Protein AF-A0A7V7B315-F1 (afdb_monomer)

Mean predicted aligned error: 5.4 Å

Secondary structure (DSSP, 8-state):
-B---HHHHHHHTTT-S-----B----TT--HHHHHHHHGGGEEEEEE---TT-TTTT-EEEEE--S-EEEEETTEEEEE-TTS-EEE-

Solvent-accessible surface area (backbone atoms only — not comparable to full-atom values): 5742 Å² total; per-residue (Å²): 86,78,72,56,47,73,68,56,49,64,54,49,54,75,84,37,98,75,75,86,82,48,70,53,78,92,55,95,86,59,52,73,69,56,52,44,64,71,49,43,89,45,42,76,46,78,48,75,46,91,45,89,86,44,90,60,39,84,47,71,50,74,42,58,73,68,70,66,43,84,44,78,57,97,93,42,53,31,38,26,40,78,87,67,50,74,78,49,114

Foldseek 3Di:
DWPDDPVNQVVVVVPDPDD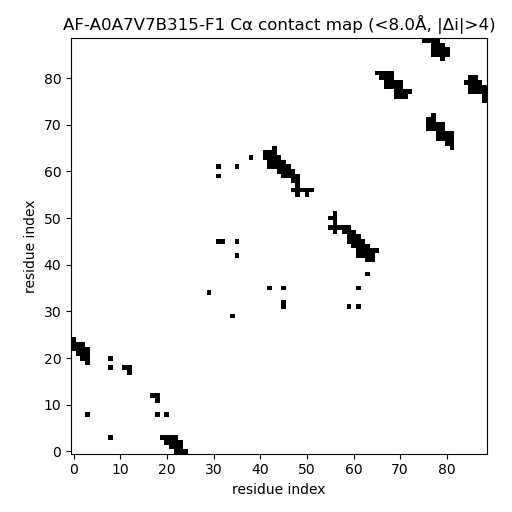DGDDDDDQPPPDPVNVQVVCDPQWDDKDADPPPPDPPNVDIDTHGDDQWDWDDDPNDTFIAGPVRDTPGD

Structure (mmCIF, N/CA/C/O backbone):
data_AF-A0A7V7B315-F1
#
_entry.id   AF-A0A7V7B315-F1
#
loop_
_atom_site.group_PDB
_atom_site.id
_atom_site.type_symbol
_atom_site.label_atom_id
_atom_site.label_alt_id
_atom_site.label_comp_id
_atom_site.label_asym_id
_atom_site.label_entity_id
_atom_site.label_seq_id
_atom_site.pdbx_PDB_ins_code
_atom_site.Cartn_x
_atom_site.Cartn_y
_atom_site.Cartn_z
_atom_site.occupancy
_atom_site.B_iso_or_equiv
_atom_site.auth_seq_id
_atom_site.auth_comp_id
_atom_site.auth_asym_id
_atom_site.auth_atom_id
_atom_site.pdbx_PDB_model_num
ATOM 1 N N . MET A 1 1 ? 9.898 -5.427 -13.357 1.00 85.44 1 MET A N 1
ATOM 2 C CA . MET A 1 1 ? 11.090 -5.850 -12.604 1.00 85.44 1 MET A CA 1
ATOM 3 C C . MET A 1 1 ? 10.708 -6.026 -11.145 1.00 85.44 1 MET A C 1
ATOM 5 O O . MET A 1 1 ? 10.308 -5.063 -10.502 1.00 85.44 1 MET A O 1
ATOM 9 N N . LEU A 1 2 ? 10.787 -7.258 -10.638 1.00 90.00 2 LEU A N 1
ATOM 10 C CA . LEU A 1 2 ? 10.564 -7.538 -9.220 1.00 90.00 2 LEU A CA 1
ATOM 11 C C . LEU A 1 2 ? 11.783 -7.045 -8.434 1.00 90.00 2 LEU A C 1
ATOM 13 O O . LEU A 1 2 ? 12.894 -7.484 -8.724 1.00 90.00 2 LEU A O 1
ATOM 17 N N . LEU A 1 3 ? 11.575 -6.124 -7.494 1.00 92.69 3 LEU A N 1
ATOM 18 C CA . LEU A 1 3 ? 12.647 -5.541 -6.683 1.00 92.69 3 LEU A CA 1
ATOM 19 C C . LEU A 1 3 ? 12.821 -6.282 -5.353 1.00 92.69 3 LEU A C 1
ATOM 21 O O . LEU A 1 3 ? 13.940 -6.406 -4.863 1.00 92.69 3 LEU A O 1
ATOM 25 N N . THR A 1 4 ? 11.734 -6.812 -4.792 1.00 94.81 4 THR A N 1
ATOM 26 C CA . THR A 1 4 ? 11.776 -7.586 -3.547 1.00 94.81 4 THR A CA 1
ATOM 27 C C . THR A 1 4 ? 12.065 -9.056 -3.847 1.00 94.81 4 THR A C 1
ATOM 29 O O . THR A 1 4 ? 11.254 -9.737 -4.475 1.00 94.81 4 THR A O 1
ATOM 32 N N . SER A 1 5 ? 13.207 -9.572 -3.386 1.00 95.75 5 SER A N 1
ATOM 33 C CA . SER A 1 5 ? 13.498 -11.007 -3.445 1.00 95.75 5 SER A CA 1
ATOM 34 C C . SER A 1 5 ? 12.901 -11.730 -2.234 1.00 95.75 5 SER A C 1
ATOM 36 O O . SER A 1 5 ? 12.652 -11.133 -1.186 1.00 95.75 5 SER A O 1
ATOM 38 N N . LEU A 1 6 ? 12.724 -13.051 -2.335 1.00 96.31 6 LEU A N 1
ATOM 39 C CA . LEU A 1 6 ? 12.300 -13.860 -1.187 1.00 96.31 6 LEU A CA 1
ATOM 40 C C . LEU A 1 6 ? 13.280 -13.729 -0.008 1.00 96.31 6 LEU A C 1
ATOM 42 O O . LEU A 1 6 ? 12.860 -13.661 1.143 1.00 96.31 6 LEU A O 1
ATOM 46 N N . SER A 1 7 ? 14.585 -13.669 -0.283 1.00 97.44 7 SER A N 1
ATOM 47 C CA . SER A 1 7 ? 15.601 -13.544 0.763 1.00 97.44 7 SER A CA 1
ATOM 48 C C . SER A 1 7 ? 15.565 -12.188 1.470 1.00 97.44 7 SER A C 1
ATOM 50 O O . SER A 1 7 ? 15.727 -12.161 2.692 1.00 97.44 7 SER A O 1
ATOM 52 N N . SER A 1 8 ? 15.328 -11.084 0.747 1.00 96.44 8 SER A N 1
ATOM 53 C CA . SER A 1 8 ? 15.195 -9.761 1.369 1.00 96.44 8 SER A CA 1
ATOM 54 C C . SER A 1 8 ? 13.920 -9.697 2.205 1.00 96.44 8 SER A C 1
ATOM 56 O O . SER A 1 8 ? 13.986 -9.347 3.376 1.00 96.44 8 SER A O 1
ATOM 58 N N . PHE A 1 9 ? 12.796 -10.185 1.666 1.00 97.69 9 PHE A N 1
ATOM 59 C CA . PHE A 1 9 ? 11.527 -10.255 2.392 1.00 97.69 9 PHE A CA 1
ATOM 60 C C . PHE A 1 9 ? 11.647 -11.034 3.709 1.00 97.69 9 PHE A C 1
ATOM 62 O O . PHE A 1 9 ? 11.258 -10.534 4.759 1.00 97.69 9 PHE A O 1
ATOM 69 N N . LEU A 1 10 ? 12.220 -12.244 3.679 1.00 97.75 10 LEU A N 1
ATOM 70 C CA . LEU A 1 10 ? 12.390 -13.077 4.878 1.00 97.75 10 LEU A CA 1
ATOM 71 C C . LEU A 1 10 ? 13.352 -12.468 5.904 1.00 97.75 10 LEU A C 1
ATOM 73 O O . LEU A 1 10 ? 13.290 -12.818 7.082 1.00 97.75 10 LEU A O 1
ATOM 77 N N . THR A 1 11 ? 14.270 -11.611 5.462 1.00 97.75 11 THR A N 1
ATOM 78 C CA . 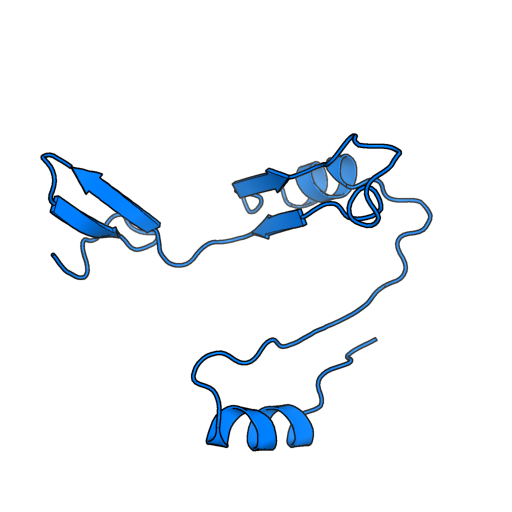THR A 1 11 ? 15.173 -10.888 6.360 1.00 97.75 11 THR A CA 1
ATOM 79 C C . THR A 1 11 ? 14.427 -9.744 7.036 1.00 97.75 11 THR A C 1
ATOM 81 O O . THR A 1 11 ? 14.403 -9.693 8.263 1.00 97.75 11 THR A O 1
ATOM 84 N N . ASP A 1 12 ? 13.738 -8.909 6.258 1.00 97.50 12 ASP A N 1
ATOM 85 C CA . ASP A 1 12 ? 12.992 -7.749 6.758 1.00 97.50 12 ASP A CA 1
ATOM 86 C C . ASP A 1 12 ? 11.821 -8.166 7.663 1.00 97.50 12 ASP A C 1
ATOM 88 O O . ASP A 1 12 ? 11.553 -7.530 8.683 1.00 97.50 12 ASP A O 1
ATOM 92 N N . ALA A 1 13 ? 11.163 -9.288 7.353 1.00 98.00 13 ALA A N 1
ATOM 93 C CA . ALA A 1 13 ? 10.036 -9.821 8.122 1.00 98.00 13 ALA A CA 1
ATOM 94 C C . ALA A 1 13 ? 10.405 -10.276 9.546 1.00 98.00 13 ALA A C 1
ATOM 96 O O . ALA A 1 13 ? 9.514 -10.509 10.361 1.00 98.00 13 ALA A O 1
ATOM 97 N N . LYS A 1 14 ? 11.699 -10.410 9.869 1.00 97.94 14 LYS A N 1
ATOM 98 C CA . LYS A 1 14 ? 12.145 -10.686 11.245 1.00 97.94 14 LYS A CA 1
ATOM 99 C C . LYS A 1 14 ? 12.044 -9.454 12.140 1.00 97.94 14 LYS A C 1
ATOM 101 O O . LYS A 1 14 ? 11.789 -9.597 13.331 1.00 97.94 14 LYS A O 1
ATOM 106 N 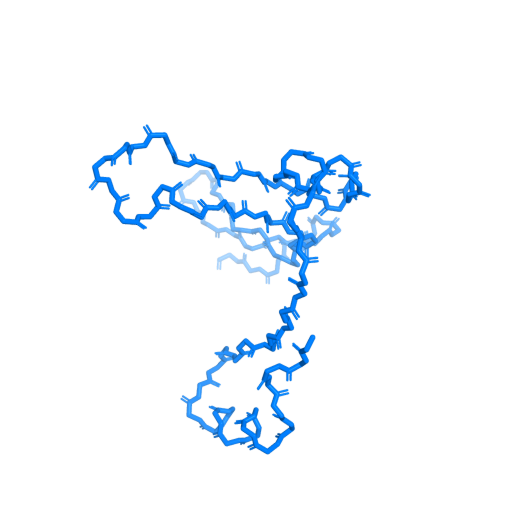N . GLU A 1 15 ? 12.219 -8.268 11.563 1.00 97.81 15 GLU A N 1
ATOM 107 C CA . GLU A 1 15 ? 12.308 -6.998 12.291 1.00 97.81 15 GLU A CA 1
ATOM 108 C C . GLU A 1 15 ? 11.041 -6.141 12.129 1.00 97.81 15 GLU A C 1
ATOM 110 O O . GLU A 1 15 ? 10.747 -5.278 12.960 1.00 97.81 15 GLU A O 1
ATOM 115 N N . HIS A 1 16 ? 10.258 -6.374 11.070 1.00 97.88 16 HIS A N 1
ATOM 116 C CA . HIS A 1 16 ? 9.126 -5.529 10.700 1.00 97.88 16 HIS A CA 1
ATOM 117 C C . HIS A 1 16 ? 7.817 -6.311 10.585 1.00 97.88 16 HIS A C 1
ATOM 119 O O . HIS A 1 16 ? 7.751 -7.384 9.994 1.00 97.88 16 HIS A O 1
ATOM 125 N N . LYS A 1 17 ? 6.736 -5.719 11.110 1.00 96.44 17 LYS A N 1
ATOM 126 C CA . LYS A 1 17 ? 5.375 -6.280 11.021 1.00 96.44 17 LYS A CA 1
ATOM 127 C C . LYS A 1 17 ? 4.724 -6.080 9.650 1.00 96.44 17 LYS A C 1
ATOM 129 O 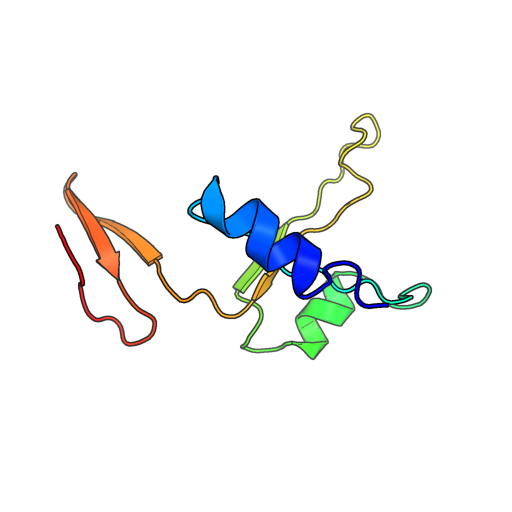O . LYS A 1 17 ? 3.790 -6.798 9.315 1.00 96.44 17 LYS A O 1
ATOM 134 N N . THR A 1 18 ? 5.221 -5.116 8.878 1.00 95.44 18 THR A N 1
ATOM 135 C CA . THR A 1 18 ? 4.721 -4.771 7.546 1.00 95.44 18 THR A CA 1
ATOM 136 C C . THR A 1 18 ? 5.912 -4.652 6.611 1.00 95.44 18 THR A C 1
ATOM 138 O O . THR A 1 18 ? 6.769 -3.796 6.818 1.00 95.44 18 THR A O 1
ATOM 141 N N . VAL A 1 19 ? 5.968 -5.511 5.594 1.00 97.00 19 VAL A N 1
ATOM 142 C CA . VAL A 1 19 ? 7.069 -5.562 4.623 1.00 97.00 19 VAL A CA 1
ATOM 143 C C . VAL A 1 19 ? 6.492 -5.393 3.214 1.00 97.00 19 VAL A C 1
ATOM 145 O O . VAL A 1 19 ? 5.675 -6.219 2.804 1.00 97.00 19 VAL A O 1
ATOM 148 N N . PRO A 1 20 ? 6.879 -4.349 2.460 1.00 96.00 20 PRO A N 1
ATOM 149 C CA . PRO A 1 20 ? 6.371 -4.133 1.111 1.00 96.00 20 PRO A CA 1
ATOM 150 C C . PRO A 1 20 ? 7.018 -5.091 0.099 1.00 96.00 20 PRO A C 1
ATOM 152 O O . PRO A 1 20 ? 8.238 -5.268 0.064 1.00 96.00 20 PRO A O 1
ATOM 155 N N . VAL A 1 21 ? 6.200 -5.664 -0.785 1.00 96.06 21 VAL A N 1
ATOM 156 C CA . VAL A 1 21 ? 6.666 -6.422 -1.955 1.00 96.06 21 VAL A CA 1
ATOM 157 C C . VAL A 1 21 ? 6.526 -5.534 -3.185 1.00 96.06 21 VAL A C 1
ATOM 159 O O . VAL A 1 21 ? 5.421 -5.145 -3.551 1.00 96.06 21 VAL A O 1
ATOM 162 N N . ILE A 1 22 ? 7.651 -5.183 -3.807 1.00 96.25 22 ILE A N 1
ATOM 163 C CA . ILE A 1 22 ? 7.715 -4.113 -4.803 1.00 96.25 22 ILE A CA 1
ATOM 164 C C . ILE A 1 22 ? 8.038 -4.687 -6.181 1.00 96.25 22 ILE A C 1
ATOM 166 O O . ILE A 1 22 ? 9.022 -5.410 -6.369 1.00 96.25 22 ILE A O 1
ATOM 170 N N . HIS A 1 23 ? 7.235 -4.292 -7.167 1.00 93.75 23 HIS A N 1
ATOM 171 C CA . HIS A 1 23 ? 7.488 -4.524 -8.581 1.00 93.75 23 HIS A CA 1
ATOM 172 C C . HIS A 1 23 ? 7.453 -3.194 -9.335 1.00 93.75 23 HIS A C 1
ATOM 174 O O . HIS A 1 23 ? 6.501 -2.433 -9.208 1.00 93.75 23 HIS A O 1
ATOM 180 N N . GLN A 1 24 ? 8.477 -2.926 -10.141 1.00 92.25 24 GLN A N 1
ATOM 181 C CA . GLN A 1 24 ? 8.574 -1.720 -10.961 1.00 92.25 24 GLN A CA 1
ATOM 182 C C . GLN A 1 24 ? 8.403 -2.068 -12.437 1.00 92.25 24 GLN A C 1
ATOM 184 O O . GLN A 1 24 ? 9.087 -2.953 -12.945 1.00 92.25 24 GLN A O 1
ATOM 189 N N . PHE A 1 25 ? 7.542 -1.364 -13.155 1.00 89.56 25 PHE A N 1
ATOM 190 C CA . PHE A 1 25 ? 7.365 -1.518 -14.598 1.00 89.56 25 PHE A CA 1
ATOM 191 C C . PHE A 1 25 ? 7.533 -0.169 -15.303 1.00 89.56 25 PHE A C 1
ATOM 193 O O . PHE A 1 25 ? 7.460 0.883 -14.670 1.00 89.56 25 PHE A O 1
ATOM 200 N N . PHE A 1 26 ? 7.812 -0.211 -16.605 1.00 89.25 26 PHE A N 1
ATOM 201 C CA . PHE A 1 26 ? 7.891 0.990 -17.435 1.00 89.25 26 PHE A CA 1
ATOM 202 C C . PHE A 1 26 ? 6.484 1.441 -17.815 1.00 89.25 26 PHE A C 1
ATOM 204 O O . PHE A 1 26 ? 5.646 0.614 -18.173 1.00 89.25 26 PHE A O 1
ATOM 211 N N . SER A 1 27 ? 6.236 2.745 -17.723 1.00 83.19 27 SER A N 1
ATOM 212 C CA . SER A 1 27 ? 4.905 3.343 -17.865 1.00 83.19 27 SER A CA 1
ATOM 213 C C . SER A 1 27 ? 4.973 4.687 -18.600 1.00 83.19 27 SER A C 1
ATOM 215 O O . SER A 1 27 ? 4.208 5.603 -18.319 1.00 83.19 27 SER A O 1
ATOM 217 N N . ASP A 1 28 ? 5.908 4.819 -19.540 1.00 86.81 28 ASP A N 1
ATOM 218 C CA . ASP A 1 28 ? 6.275 6.092 -20.177 1.00 86.81 28 ASP A CA 1
ATOM 219 C C . ASP A 1 28 ? 5.114 6.751 -20.943 1.00 86.81 28 ASP A C 1
ATOM 221 O O . ASP A 1 28 ? 5.115 7.959 -21.167 1.00 86.81 28 ASP A O 1
ATOM 225 N N . THR A 1 29 ? 4.116 5.961 -21.349 1.00 89.56 29 THR A N 1
ATOM 226 C CA . THR A 1 29 ? 2.958 6.423 -22.127 1.00 89.56 29 THR A CA 1
ATOM 227 C C . THR A 1 29 ? 1.642 6.390 -21.354 1.00 89.56 29 THR A C 1
ATOM 229 O O . THR A 1 29 ? 0.603 6.651 -21.956 1.00 89.56 29 THR A O 1
ATOM 232 N N . ILE A 1 30 ? 1.651 6.018 -20.071 1.00 90.25 30 ILE A N 1
ATOM 233 C CA . ILE A 1 30 ? 0.426 5.853 -19.280 1.00 90.25 30 ILE A CA 1
ATOM 234 C C . ILE A 1 30 ? 0.418 6.891 -18.163 1.00 90.25 30 ILE A C 1
ATOM 236 O O . ILE A 1 30 ? 1.343 6.960 -17.354 1.00 90.25 30 ILE A O 1
ATOM 240 N N . THR A 1 31 ? -0.637 7.699 -18.116 1.00 91.75 31 THR A N 1
ATOM 241 C CA . THR A 1 31 ? -0.848 8.679 -17.051 1.00 91.75 31 THR A CA 1
ATOM 242 C C . THR A 1 31 ? -1.514 8.032 -15.829 1.00 91.75 31 THR A C 1
ATOM 244 O O . THR A 1 31 ? -2.215 7.024 -15.967 1.00 91.75 31 THR A O 1
ATOM 247 N N . PRO A 1 32 ? -1.369 8.609 -14.623 1.00 92.25 32 PRO A N 1
ATOM 248 C CA . PRO A 1 32 ? -2.008 8.078 -13.417 1.00 92.25 32 PRO A CA 1
ATOM 249 C C . PRO A 1 32 ? -3.525 7.890 -13.559 1.00 92.25 32 PRO A C 1
ATOM 251 O O . PRO A 1 32 ? -4.056 6.849 -13.181 1.00 92.25 32 PRO A O 1
ATOM 254 N N . ILE A 1 33 ? -4.228 8.846 -14.180 1.00 93.19 33 ILE A N 1
ATOM 255 C CA . ILE A 1 33 ? -5.678 8.737 -14.399 1.00 93.19 33 ILE A CA 1
ATOM 256 C C . ILE A 1 33 ? -6.052 7.597 -15.358 1.00 93.19 33 ILE A C 1
ATOM 258 O O . ILE A 1 33 ? -7.079 6.951 -15.166 1.00 93.19 33 ILE A O 1
ATOM 262 N N . GLN A 1 34 ? -5.218 7.300 -16.361 1.00 94.06 34 GLN A N 1
ATOM 263 C CA . GLN A 1 34 ? -5.440 6.158 -17.252 1.00 94.06 34 GLN A CA 1
ATOM 264 C C . GLN A 1 34 ? -5.278 4.829 -16.509 1.00 94.06 34 GLN A C 1
ATOM 266 O O . GLN A 1 34 ? -6.060 3.914 -16.747 1.00 94.06 34 GLN A O 1
ATOM 271 N N . LEU A 1 35 ? -4.314 4.732 -15.586 1.00 93.50 35 LEU A N 1
ATOM 272 C CA . LEU A 1 35 ? -4.171 3.554 -14.726 1.00 93.50 35 LEU A CA 1
ATOM 273 C C . LEU A 1 35 ? -5.411 3.358 -13.849 1.00 93.50 35 LEU A C 1
ATOM 275 O O . LEU A 1 35 ? -5.959 2.265 -13.816 1.00 93.50 35 LEU A O 1
ATOM 279 N N . VAL A 1 36 ? -5.908 4.417 -13.203 1.00 94.38 36 VAL A N 1
ATOM 280 C CA . VAL A 1 36 ? -7.145 4.353 -12.401 1.00 94.38 36 VAL A CA 1
ATOM 281 C C . VAL A 1 36 ? -8.328 3.863 -13.238 1.00 94.38 36 VAL A C 1
ATOM 283 O O . VAL A 1 36 ? -9.062 2.982 -12.807 1.00 94.38 36 VAL A O 1
ATOM 286 N N . GLN A 1 37 ? -8.483 4.374 -14.463 1.00 94.19 37 GLN A N 1
ATOM 287 C CA . GLN A 1 37 ? -9.529 3.915 -15.382 1.00 94.19 37 GLN A CA 1
ATOM 288 C C . GLN A 1 37 ? -9.371 2.442 -15.782 1.00 94.19 37 GLN A C 1
ATOM 290 O O . GLN A 1 37 ? -10.374 1.766 -15.993 1.00 94.19 37 GLN A O 1
ATOM 295 N N . GLN A 1 38 ? -8.136 1.947 -15.900 1.00 93.62 38 GLN A N 1
ATOM 296 C CA . GLN A 1 38 ? -7.863 0.536 -16.184 1.00 93.62 38 GLN A CA 1
ATOM 297 C C . GLN A 1 38 ? -8.162 -0.374 -14.991 1.00 93.62 38 GLN A C 1
ATOM 299 O O . GLN A 1 38 ? -8.645 -1.482 -15.202 1.00 93.62 38 GLN A O 1
ATOM 304 N N . PHE A 1 39 ? -7.889 0.083 -13.769 1.00 93.88 39 PHE A N 1
ATOM 305 C CA . PHE A 1 39 ? -8.214 -0.649 -12.544 1.00 93.88 39 PHE A CA 1
ATOM 306 C C . PHE A 1 39 ? -9.721 -0.661 -12.248 1.00 93.88 39 PHE A C 1
ATOM 308 O O . PHE A 1 39 ? -10.214 -1.601 -11.637 1.00 93.88 39 PHE A O 1
ATOM 315 N N . GLY A 1 40 ? -10.472 0.342 -12.713 1.00 93.38 40 GLY A N 1
ATOM 316 C CA . GLY A 1 40 ? -11.927 0.369 -12.565 1.00 93.38 40 GLY A CA 1
ATOM 317 C C . GLY A 1 40 ? -12.348 0.373 -11.095 1.00 93.38 40 GLY A C 1
ATOM 318 O O . GLY A 1 40 ? -11.883 1.216 -10.329 1.00 93.38 40 GLY A O 1
ATOM 319 N N . ASP A 1 41 ? -13.214 -0.570 -10.716 1.00 90.25 41 ASP A N 1
ATOM 320 C CA . ASP A 1 41 ? -13.760 -0.682 -9.356 1.00 90.25 41 ASP A CA 1
ATOM 321 C C . ASP A 1 41 ? -12.702 -1.074 -8.306 1.00 90.25 41 ASP A C 1
ATOM 323 O O . ASP A 1 41 ? -12.904 -0.834 -7.116 1.00 90.25 41 ASP A O 1
ATOM 327 N N . ASP A 1 42 ? -11.551 -1.606 -8.732 1.00 91.38 42 ASP A N 1
ATOM 328 C CA . ASP A 1 42 ? -10.449 -1.957 -7.829 1.00 91.38 42 ASP A CA 1
ATOM 329 C C . ASP A 1 42 ? -9.725 -0.708 -7.302 1.00 91.38 42 ASP A C 1
ATOM 331 O O . ASP A 1 42 ? -9.083 -0.758 -6.248 1.00 91.38 42 ASP A O 1
ATOM 335 N N . ALA A 1 43 ? -9.813 0.424 -8.014 1.00 93.19 43 ALA A N 1
ATOM 336 C CA . ALA A 1 43 ? -9.197 1.680 -7.607 1.00 93.19 43 ALA A CA 1
ATOM 337 C C . ALA A 1 43 ? -10.080 2.469 -6.637 1.00 93.19 43 ALA A C 1
ATOM 339 O O . ALA A 1 43 ? -11.156 2.953 -6.979 1.00 93.19 43 ALA A O 1
ATOM 340 N N . VAL A 1 44 ? -9.565 2.683 -5.427 1.00 92.56 44 VAL A N 1
ATOM 341 C CA . VAL A 1 44 ? -10.294 3.354 -4.341 1.00 92.56 44 VAL A CA 1
ATOM 342 C C . VAL A 1 44 ? -9.926 4.825 -4.213 1.00 92.56 44 VAL A C 1
ATOM 344 O O . VAL A 1 44 ? -10.771 5.650 -3.869 1.00 92.56 44 VAL A O 1
ATOM 347 N N . PHE A 1 45 ? -8.676 5.189 -4.498 1.00 93.00 45 PHE A N 1
ATOM 348 C CA . PHE A 1 45 ? -8.271 6.590 -4.507 1.00 93.00 45 PHE A CA 1
ATOM 349 C C . PHE A 1 45 ? -7.147 6.867 -5.498 1.00 93.00 45 PHE A C 1
ATOM 351 O O . PHE A 1 45 ? -6.318 6.006 -5.794 1.00 93.00 45 PHE A O 1
ATOM 358 N N . LEU A 1 46 ? -7.093 8.125 -5.932 1.00 94.75 46 LEU A N 1
ATOM 359 C CA . LEU A 1 46 ? -5.980 8.733 -6.646 1.00 94.75 46 LEU A CA 1
ATOM 360 C C . LEU A 1 46 ? -5.561 9.990 -5.883 1.00 94.75 46 LEU A C 1
ATOM 362 O O . LEU A 1 46 ? -6.376 10.887 -5.673 1.00 94.75 46 LEU A O 1
ATOM 366 N N . LEU A 1 47 ? -4.298 10.050 -5.472 1.00 93.25 47 LEU A N 1
ATOM 367 C CA . LEU A 1 47 ? -3.701 11.233 -4.864 1.00 93.25 47 LEU A CA 1
ATOM 368 C C . LEU A 1 47 ? -2.641 11.790 -5.808 1.00 93.25 47 LEU A C 1
ATOM 370 O O . LEU A 1 47 ? -1.656 11.115 -6.109 1.00 93.25 47 LEU A O 1
ATOM 374 N N . GLU A 1 48 ? -2.840 13.031 -6.238 1.00 90.75 48 GLU A N 1
ATOM 375 C CA . GLU A 1 48 ? -1.916 13.776 -7.090 1.00 90.75 48 GLU A CA 1
ATOM 376 C C . GLU A 1 48 ? -1.543 15.089 -6.409 1.00 90.75 48 GLU A C 1
ATOM 378 O O . GLU A 1 48 ? -2.361 15.709 -5.726 1.00 90.75 48 GLU A O 1
ATOM 383 N N . SER A 1 49 ? -0.294 15.511 -6.585 1.00 86.69 49 SER A N 1
ATOM 384 C CA . SER A 1 49 ? 0.198 16.780 -6.058 1.00 86.69 49 SER A CA 1
ATOM 385 C C . SER A 1 49 ? 0.555 17.713 -7.205 1.00 86.69 49 SER A C 1
ATOM 387 O O . SER A 1 49 ? 1.341 17.353 -8.076 1.00 86.69 49 SER A O 1
ATOM 389 N N . ASN A 1 50 ? 0.004 18.926 -7.174 1.00 80.88 50 ASN A N 1
ATOM 390 C CA . ASN A 1 50 ? 0.278 19.980 -8.154 1.00 80.88 50 ASN A CA 1
ATOM 391 C C . ASN A 1 50 ? 1.222 21.067 -7.603 1.00 80.88 50 ASN A C 1
ATOM 393 O O . ASN A 1 50 ? 1.182 22.220 -8.026 1.00 80.88 50 ASN A O 1
ATOM 397 N N . ASP A 1 51 ? 2.032 20.729 -6.598 1.00 84.50 51 ASP A N 1
ATOM 398 C CA . ASP A 1 51 ? 3.009 21.657 -6.032 1.00 84.50 51 ASP A CA 1
ATOM 399 C C . ASP A 1 51 ? 4.336 21.576 -6.798 1.00 84.50 51 ASP A C 1
ATOM 401 O O . ASP A 1 51 ? 5.182 20.716 -6.536 1.00 84.50 51 ASP A O 1
ATOM 405 N N . GLU A 1 52 ? 4.532 22.491 -7.747 1.00 74.19 52 GLU A N 1
ATOM 406 C CA . GLU A 1 52 ? 5.732 22.560 -8.591 1.00 74.19 52 GLU A CA 1
ATOM 407 C C . GLU A 1 52 ? 7.043 22.714 -7.797 1.00 74.19 52 GLU A C 1
ATOM 409 O O . GLU A 1 52 ? 8.111 22.375 -8.307 1.00 74.19 52 GLU A O 1
ATOM 414 N N . GLN A 1 53 ? 6.991 23.188 -6.546 1.00 82.31 53 GLN A N 1
ATOM 415 C CA . GLN A 1 53 ? 8.178 23.345 -5.697 1.00 82.31 53 GLN A CA 1
ATOM 416 C C . GLN A 1 53 ? 8.445 22.120 -4.814 1.00 82.31 53 GLN A C 1
ATOM 418 O O . GLN A 1 53 ? 9.521 22.004 -4.220 1.00 82.31 53 GLN A O 1
ATOM 423 N N . SER A 1 54 ? 7.498 21.184 -4.733 1.00 81.94 54 SER A N 1
ATOM 424 C CA . SER A 1 54 ? 7.629 19.993 -3.904 1.00 81.94 54 SER A CA 1
ATOM 425 C C . SER A 1 54 ? 8.353 18.869 -4.649 1.00 81.94 54 SER A C 1
ATOM 427 O O . SER A 1 54 ? 7.938 18.485 -5.740 1.00 81.94 54 SER A O 1
ATOM 429 N N . PRO A 1 55 ? 9.371 18.219 -4.055 1.00 78.00 55 PRO A N 1
ATOM 430 C CA . PRO A 1 55 ? 9.982 17.028 -4.651 1.00 78.00 55 PRO A CA 1
ATOM 431 C C . PRO A 1 55 ? 8.997 15.853 -4.802 1.00 78.00 55 PRO A C 1
ATOM 433 O O . PRO A 1 55 ? 9.310 14.894 -5.517 1.00 78.00 55 PRO A O 1
ATOM 436 N N . TRP A 1 56 ? 7.836 15.929 -4.139 1.00 78.75 56 TRP A N 1
ATOM 437 C CA . TRP A 1 56 ? 6.771 14.929 -4.150 1.00 78.75 56 TRP A CA 1
ATOM 438 C C . TRP A 1 56 ? 5.764 15.100 -5.291 1.00 78.75 56 TRP A C 1
ATOM 440 O O . TRP A 1 56 ? 5.035 14.154 -5.564 1.00 78.75 56 TRP A O 1
ATOM 450 N N . SER A 1 57 ? 5.741 16.238 -5.998 1.00 82.94 57 SER A N 1
ATOM 451 C CA . SER A 1 57 ? 4.832 16.442 -7.146 1.00 82.94 57 SER A CA 1
ATOM 452 C C . SER A 1 57 ? 5.126 15.541 -8.343 1.00 82.94 57 SER A C 1
ATOM 454 O O . SER A 1 57 ? 4.315 15.421 -9.252 1.00 82.94 57 SER A O 1
ATOM 456 N N . ARG A 1 58 ? 6.266 14.841 -8.326 1.00 86.06 58 ARG A N 1
ATOM 457 C CA . ARG A 1 58 ? 6.622 13.825 -9.326 1.00 86.06 58 ARG A CA 1
ATOM 458 C C . ARG A 1 58 ? 5.904 12.488 -9.144 1.00 86.06 58 ARG A C 1
ATOM 460 O O . ARG A 1 58 ? 6.070 11.618 -9.995 1.00 86.06 58 ARG A O 1
ATOM 467 N N . TYR A 1 59 ? 5.179 12.296 -8.044 1.00 90.25 59 TYR A N 1
ATOM 468 C CA . TYR A 1 59 ? 4.535 11.029 -7.724 1.00 90.25 59 TYR A CA 1
ATOM 469 C C . TYR A 1 59 ? 3.022 11.191 -7.628 1.00 90.25 59 TYR A C 1
ATOM 471 O O . TYR A 1 59 ? 2.522 12.129 -7.008 1.00 90.25 59 TYR A O 1
ATOM 479 N N . SER A 1 60 ? 2.322 10.205 -8.176 1.00 91.12 60 SER A N 1
ATOM 480 C CA . SER A 1 60 ? 0.902 9.974 -7.932 1.00 91.12 60 SER A CA 1
ATOM 481 C C . SER A 1 60 ? 0.751 8.661 -7.173 1.00 91.12 60 SER A C 1
ATOM 483 O O . SER A 1 60 ? 1.485 7.703 -7.431 1.00 91.12 60 SER A O 1
ATOM 485 N N . PHE A 1 61 ? -0.197 8.603 -6.241 1.00 94.00 61 PHE A N 1
ATOM 486 C CA . PHE A 1 61 ? -0.491 7.398 -5.468 1.00 94.00 61 PHE A CA 1
ATOM 487 C C . PHE A 1 61 ? -1.872 6.878 -5.839 1.00 94.00 61 PHE A C 1
ATOM 489 O O . PHE A 1 61 ? -2.855 7.611 -5.750 1.00 94.00 61 PHE A O 1
ATOM 496 N N . ILE A 1 62 ? -1.937 5.610 -6.230 1.00 95.12 62 ILE A N 1
ATOM 497 C CA . ILE A 1 62 ? -3.187 4.906 -6.511 1.00 95.12 62 ILE A CA 1
ATOM 498 C C . ILE A 1 62 ? -3.368 3.856 -5.420 1.00 95.12 62 ILE A C 1
ATOM 500 O O . ILE A 1 62 ? -2.483 3.027 -5.206 1.00 95.12 62 ILE A O 1
ATOM 504 N N . GLY A 1 63 ? -4.490 3.922 -4.711 1.00 94.88 63 GLY A N 1
ATOM 505 C CA . GLY A 1 63 ? -4.889 2.911 -3.738 1.00 94.88 63 GLY A CA 1
ATOM 506 C C . GLY A 1 63 ? -5.788 1.881 -4.393 1.00 94.88 63 GLY A C 1
ATOM 507 O O . GLY A 1 63 ? -6.800 2.262 -4.980 1.00 94.88 63 GLY A O 1
ATOM 508 N N . LEU A 1 64 ? -5.427 0.605 -4.274 1.00 94.38 64 LEU A N 1
ATOM 509 C CA . LEU A 1 64 ? -6.188 -0.523 -4.809 1.00 94.38 64 LEU A CA 1
ATOM 510 C C . LEU A 1 64 ? -6.648 -1.439 -3.673 1.00 94.38 64 LEU A C 1
ATOM 512 O O . LEU A 1 64 ? -5.930 -1.556 -2.679 1.00 94.38 64 LEU A O 1
ATOM 516 N N . GLU A 1 65 ? -7.814 -2.066 -3.838 1.00 91.12 65 GLU A N 1
ATOM 517 C CA . GLU A 1 65 ? -8.313 -3.201 -3.034 1.00 91.12 65 GLU A CA 1
ATOM 518 C C . GLU A 1 65 ? -7.936 -3.158 -1.528 1.00 91.12 65 GLU A C 1
ATOM 520 O O . GLU A 1 65 ? -7.232 -4.037 -1.017 1.00 91.12 65 GLU A O 1
ATOM 525 N N . PRO A 1 66 ? -8.351 -2.126 -0.771 1.00 90.44 66 PRO A N 1
ATOM 526 C CA . PRO A 1 66 ? -8.039 -2.032 0.649 1.00 90.44 66 PRO A CA 1
ATOM 527 C C . PRO A 1 66 ? -8.729 -3.159 1.419 1.00 90.44 66 PRO A C 1
ATOM 529 O O . PRO A 1 66 ? -9.935 -3.328 1.331 1.00 90.44 66 PRO A O 1
ATOM 532 N N . TYR A 1 67 ? -7.990 -3.892 2.246 1.00 89.62 67 TYR A N 1
ATOM 533 C CA . TYR A 1 67 ? -8.551 -5.014 3.011 1.00 89.62 67 TYR A CA 1
ATOM 534 C C . TYR A 1 67 ? -9.147 -4.605 4.372 1.00 89.62 67 TYR A C 1
ATOM 536 O O . TYR A 1 67 ? -9.765 -5.431 5.042 1.00 89.62 67 TYR A O 1
ATOM 544 N N . LEU A 1 68 ? -8.943 -3.352 4.800 1.00 92.19 68 LEU A N 1
ATOM 545 C CA . LEU A 1 68 ? -9.441 -2.799 6.063 1.00 92.19 68 LEU A CA 1
ATOM 546 C C . LEU A 1 68 ? -9.788 -1.316 5.933 1.00 92.19 68 LEU A C 1
ATOM 548 O O . LEU A 1 68 ? -9.043 -0.540 5.332 1.00 92.19 68 LEU A O 1
ATOM 552 N N . PHE A 1 69 ? -10.852 -0.912 6.621 1.00 92.31 69 PHE A N 1
ATOM 553 C CA . PHE A 1 69 ? -11.268 0.474 6.788 1.00 92.31 69 PHE A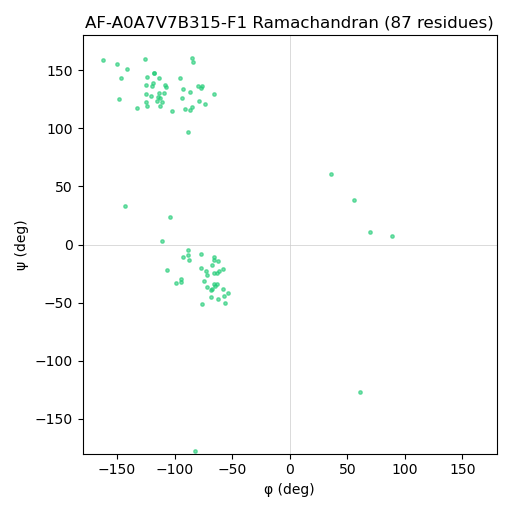 CA 1
ATOM 554 C C . PHE A 1 69 ? -11.285 0.834 8.270 1.00 92.31 69 PHE A C 1
ATOM 556 O O . PHE A 1 69 ? -11.935 0.169 9.071 1.00 92.31 69 PHE A O 1
ATOM 563 N N . LEU A 1 70 ? -10.609 1.920 8.637 1.00 94.38 70 LEU A N 1
ATOM 564 C CA . LEU A 1 70 ? -10.751 2.530 9.956 1.00 94.38 70 LEU A CA 1
ATOM 565 C C . LEU A 1 70 ? -11.849 3.590 9.883 1.00 94.38 70 LEU A C 1
ATOM 567 O O . LEU A 1 70 ? -11.703 4.579 9.164 1.00 94.38 70 LEU A O 1
ATOM 571 N N . LYS A 1 71 ? -12.938 3.392 10.624 1.00 93.06 71 LYS A N 1
ATOM 572 C CA . LYS A 1 71 ? -14.082 4.309 10.646 1.00 93.06 71 LYS A CA 1
ATOM 573 C C . LYS A 1 71 ? -14.285 4.881 12.037 1.00 93.06 71 LYS A C 1
ATOM 575 O O . LYS A 1 71 ? -14.036 4.214 13.034 1.00 93.06 71 LYS A O 1
ATOM 580 N N . GLU A 1 72 ? -14.756 6.120 12.093 1.00 94.31 72 GLU A N 1
ATOM 581 C CA . GLU A 1 72 ? -15.174 6.782 13.327 1.00 94.31 72 GLU A CA 1
ATOM 582 C C . GLU A 1 72 ? -16.700 6.890 13.346 1.00 94.31 72 GLU A C 1
ATOM 584 O O . GLU A 1 72 ? -17.328 7.214 12.337 1.00 94.31 72 GLU A O 1
ATOM 589 N N . MET A 1 73 ? -17.307 6.577 14.489 1.00 92.88 73 MET A N 1
ATOM 590 C CA . MET A 1 73 ? -18.720 6.828 14.742 1.00 92.88 73 MET A CA 1
ATOM 591 C C . MET A 1 73 ? -18.923 7.116 16.226 1.00 92.88 73 MET A C 1
ATOM 593 O O . MET A 1 73 ? -18.589 6.298 17.082 1.00 92.88 73 MET A O 1
ATOM 597 N N . ASN A 1 74 ? -19.535 8.259 16.533 1.00 94.69 74 ASN A N 1
ATOM 598 C CA . ASN A 1 74 ? -19.843 8.682 17.902 1.00 94.69 74 ASN A CA 1
ATOM 599 C C . ASN A 1 74 ? -18.616 8.725 18.833 1.00 94.69 74 ASN A C 1
ATOM 601 O O . ASN A 1 74 ? -18.725 8.426 20.020 1.00 94.69 74 ASN A O 1
ATOM 605 N N . LYS A 1 75 ? -17.465 9.155 18.309 1.00 94.38 75 LYS A N 1
ATOM 606 C CA . LYS A 1 75 ? -16.148 9.233 18.963 1.00 94.38 75 LYS A CA 1
ATOM 607 C C . LYS A 1 75 ? -15.490 7.884 19.261 1.00 94.38 75 LYS A C 1
ATOM 609 O O . LYS A 1 75 ? -14.472 7.861 19.952 1.00 94.38 75 LYS A O 1
ATOM 614 N N . THR A 1 76 ? -16.027 6.795 18.724 1.00 93.00 76 THR A N 1
ATOM 615 C CA . THR A 1 76 ? -15.421 5.462 18.787 1.00 93.00 76 THR A CA 1
ATOM 616 C C . THR A 1 76 ? -14.901 5.079 17.410 1.00 93.00 76 THR A C 1
ATOM 618 O O . THR A 1 76 ? -15.574 5.305 16.403 1.00 93.00 76 THR A O 1
ATOM 621 N N . TYR A 1 77 ? -13.702 4.502 17.368 1.00 94.19 77 TYR A N 1
ATOM 622 C CA . TYR A 1 77 ? -13.111 3.983 16.142 1.00 94.19 77 TYR A CA 1
ATOM 623 C C . TYR A 1 77 ? -13.393 2.490 16.026 1.00 94.19 77 TYR A C 1
ATOM 625 O O . TYR A 1 77 ? -13.377 1.790 17.025 1.00 94.19 77 TYR A O 1
ATOM 633 N N . TYR A 1 78 ? -13.636 1.997 14.822 1.00 94.00 78 TYR A N 1
ATOM 634 C CA . TYR A 1 78 ? -13.768 0.567 14.568 1.00 94.00 78 TYR A CA 1
ATOM 635 C C . TYR A 1 78 ? -13.114 0.209 13.243 1.00 94.00 78 TYR A C 1
ATOM 637 O O . TYR A 1 78 ? -13.029 1.034 12.326 1.00 94.00 78 TYR A O 1
ATOM 645 N N . LEU A 1 79 ? -12.636 -1.030 13.162 1.00 95.50 79 LEU A N 1
ATOM 646 C CA . LEU A 1 79 ? -12.146 -1.605 11.917 1.00 95.50 79 LEU A CA 1
ATOM 647 C C . LEU A 1 79 ? -13.275 -2.353 11.220 1.00 95.50 79 LEU A C 1
ATOM 649 O O . LEU A 1 79 ? -13.984 -3.139 11.849 1.00 95.50 79 LEU A O 1
ATOM 653 N N . GLU A 1 80 ? -13.407 -2.121 9.925 1.00 94.56 80 GLU A N 1
ATOM 654 C CA . GLU A 1 80 ? -14.337 -2.807 9.038 1.00 94.56 80 GLU A CA 1
ATOM 655 C C . GLU A 1 80 ? -13.548 -3.528 7.941 1.00 94.56 8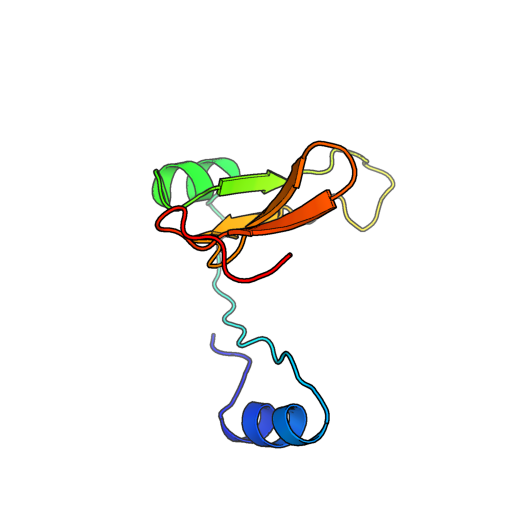0 GLU A C 1
ATOM 657 O O . GLU A 1 80 ? -12.581 -2.970 7.417 1.00 94.56 80 GLU A O 1
ATOM 662 N N . ASP A 1 81 ? -13.918 -4.767 7.623 1.00 92.00 81 ASP A N 1
ATOM 663 C CA . ASP A 1 81 ? -13.371 -5.480 6.464 1.00 92.00 81 ASP A CA 1
ATOM 664 C C . ASP A 1 81 ? -14.090 -5.087 5.157 1.00 92.00 81 ASP A C 1
ATOM 666 O O . ASP A 1 81 ? -14.968 -4.223 5.134 1.00 92.00 81 ASP A O 1
ATOM 670 N N . LEU A 1 82 ? -13.706 -5.722 4.047 1.00 85.69 82 LEU A N 1
ATOM 671 C CA . LEU A 1 82 ? -14.317 -5.509 2.729 1.00 85.69 82 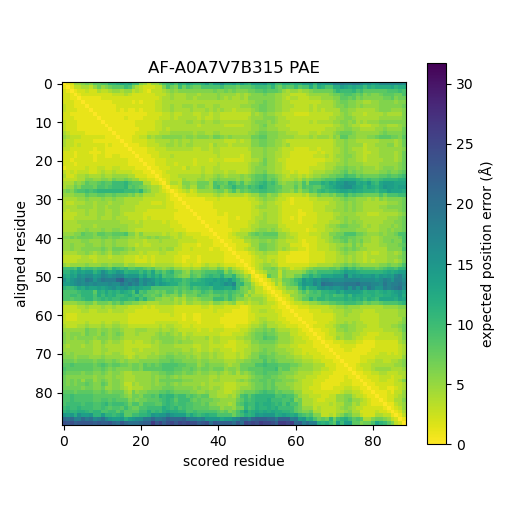LEU A CA 1
ATOM 672 C C . LEU A 1 82 ? -15.803 -5.901 2.654 1.00 85.69 82 LEU A C 1
ATOM 674 O O . LEU A 1 82 ? -16.523 -5.385 1.803 1.00 85.69 82 LEU A O 1
ATOM 678 N N . GLU A 1 83 ? -16.268 -6.802 3.520 1.00 87.56 83 GLU A N 1
ATOM 679 C CA . GLU A 1 83 ? -17.658 -7.272 3.555 1.00 87.56 83 GLU A CA 1
ATOM 680 C C . GLU A 1 83 ? -18.551 -6.393 4.444 1.00 87.56 83 GLU A C 1
ATOM 682 O O . GLU A 1 83 ? -19.768 -6.585 4.500 1.00 87.56 83 GLU A O 1
ATOM 687 N N . GLY A 1 84 ? -17.967 -5.411 5.133 1.00 85.81 84 GLY A N 1
ATOM 688 C CA . GLY A 1 84 ? -18.679 -4.554 6.071 1.00 85.81 84 GLY A CA 1
ATOM 689 C C . GLY A 1 84 ? -18.723 -5.101 7.500 1.00 85.81 84 GLY A C 1
ATOM 690 O O . GLY A 1 84 ? -19.413 -4.530 8.353 1.00 85.81 84 GLY A O 1
ATOM 691 N N . ASN A 1 85 ? -18.009 -6.192 7.798 1.00 89.38 85 ASN A N 1
ATOM 692 C CA . ASN A 1 85 ? -17.988 -6.771 9.135 1.00 89.38 85 ASN A CA 1
ATOM 693 C C . ASN A 1 85 ? -17.081 -5.950 10.054 1.00 89.38 85 ASN A C 1
ATOM 695 O O . ASN A 1 85 ? -15.945 -5.618 9.711 1.00 89.38 85 ASN A O 1
ATOM 699 N N . ARG A 1 86 ? -17.554 -5.673 11.2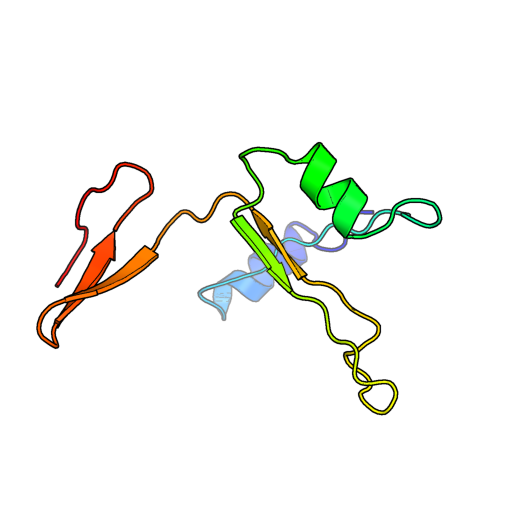73 1.00 88.56 86 ARG A N 1
ATOM 700 C CA . ARG A 1 86 ? -16.739 -5.024 12.308 1.00 88.56 86 ARG A CA 1
ATOM 701 C C . ARG A 1 86 ? -15.805 -6.032 12.962 1.00 88.56 86 ARG A C 1
ATOM 703 O O . ARG A 1 86 ? -16.267 -7.021 13.527 1.00 88.56 86 ARG A O 1
ATOM 710 N N . LEU A 1 87 ? -14.509 -5.746 12.930 1.00 83.75 87 LEU A N 1
ATOM 711 C CA . LEU A 1 87 ? -13.476 -6.630 13.473 1.00 83.75 87 LEU A CA 1
ATOM 712 C C . LEU A 1 87 ? -13.088 -6.283 14.917 1.00 83.75 87 LEU A C 1
ATOM 714 O O . LEU A 1 87 ? -12.704 -7.173 15.674 1.00 83.75 87 LEU A O 1
ATOM 718 N N . CYS A 1 88 ? -13.182 -5.008 15.308 1.00 74.00 88 CYS A N 1
ATOM 719 C CA . CYS A 1 88 ? -12.907 -4.538 16.669 1.00 74.00 88 CYS A CA 1
ATOM 720 C C . CYS A 1 88 ? -13.505 -3.144 16.937 1.00 74.00 88 CYS A C 1
ATOM 722 O O . CYS A 1 88 ? -13.747 -2.389 15.992 1.00 74.00 88 CYS A O 1
ATOM 724 N N . GLU A 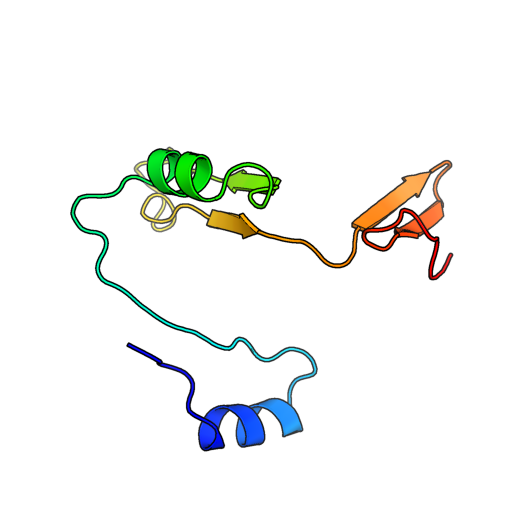1 89 ? -13.695 -2.824 18.222 1.00 56.38 89 GLU A N 1
ATOM 725 C CA . GLU A 1 89 ? -13.970 -1.481 18.778 1.00 56.38 89 GLU A CA 1
ATOM 726 C C . GLU A 1 89 ? -12.715 -0.890 19.442 1.00 56.38 89 GLU A C 1
ATOM 728 O O . GLU A 1 89 ? -11.841 -1.692 19.857 1.00 56.38 89 GLU A O 1
#

pLDDT: mean 91.08, std 6.44, range [56.38, 98.0]

Radius of gyration: 17.25 Å; Cα contacts (8 Å, |Δi|>4): 102; chains: 1; bounding box: 35×37×41 Å

Sequence (89 aa):
MLLTSLSSFLTDAKEHKTVPVIHQFFSDTITPIQLVQQFGDDAVFLLESNDEQSPWSRYSFIGLEPYLFLKEMNKTYYLEDLEGNRLCE